Protein AF-A0A2R6GWF2-F1 (afdb_monomer_lite)

Secondary structure (DSSP, 8-state):
--SHHHHSSS---HHHHHHHHHHHHHHHHHHHHHHH-S--HHHHHHHHHHHHHHHHHH-

Radius of gyration: 12.73 Å; chains: 1; bounding box: 34×16×26 Å

Structure (mmCIF, N/CA/C/O backbone):
data_AF-A0A2R6GWF2-F1
#
_entry.id   AF-A0A2R6GWF2-F1
#
loop_
_atom_site.group_PDB
_atom_site.id
_atom_site.type_symbol
_atom_site.label_atom_id
_atom_site.label_alt_id
_atom_site.label_comp_id
_atom_site.label_asym_id
_atom_site.label_entity_id
_atom_site.label_seq_id
_atom_site.pdbx_PDB_ins_code
_atom_site.Cartn_x
_atom_site.Cartn_y
_atom_site.Cartn_z
_atom_site.occupancy
_atom_site.B_iso_or_equiv
_atom_site.auth_seq_id
_atom_site.auth_comp_id
_atom_site.auth_asym_id
_atom_site.auth_atom_id
_atom_site.pdbx_PDB_model_num
ATOM 1 N N . MET A 1 1 ? -20.042 -3.914 4.880 1.00 52.59 1 MET A N 1
ATOM 2 C CA . MET A 1 1 ? -18.989 -4.670 5.591 1.00 52.59 1 MET A CA 1
ATOM 3 C C . MET A 1 1 ? -17.816 -4.808 4.646 1.00 52.59 1 MET A C 1
ATOM 5 O O . MET A 1 1 ? -18.035 -5.254 3.522 1.00 52.59 1 MET A O 1
ATOM 9 N N . GLY A 1 2 ? -16.647 -4.318 5.047 1.00 64.31 2 GLY A N 1
ATOM 10 C CA . GLY A 1 2 ? -15.461 -4.300 4.200 1.00 64.31 2 GLY A CA 1
ATOM 11 C C . GLY A 1 2 ? -14.810 -5.673 4.056 1.00 64.31 2 GLY A C 1
ATOM 12 O O . GLY A 1 2 ? -15.178 -6.637 4.727 1.00 64.31 2 GLY A O 1
ATOM 13 N N . PHE A 1 3 ? -13.874 -5.790 3.124 1.00 70.38 3 PHE A N 1
ATOM 14 C CA . PHE A 1 3 ? -13.196 -7.049 2.822 1.00 70.38 3 PHE A CA 1
ATOM 15 C C . PHE A 1 3 ? -12.304 -7.524 3.981 1.00 70.38 3 PHE A C 1
ATOM 17 O O . PHE A 1 3 ? -12.274 -8.720 4.267 1.00 70.38 3 PHE A O 1
ATOM 24 N N . LEU A 1 4 ? -11.633 -6.613 4.695 1.00 66.69 4 LEU A N 1
ATOM 25 C CA . LEU A 1 4 ? -10.707 -6.986 5.773 1.00 66.69 4 LEU A CA 1
ATOM 26 C C . LEU A 1 4 ? -11.455 -7.481 7.011 1.00 66.69 4 LEU A C 1
ATOM 28 O O . LEU A 1 4 ? -10.992 -8.406 7.665 1.00 66.69 4 LEU A O 1
ATOM 32 N N . THR A 1 5 ? -12.655 -6.957 7.266 1.00 64.69 5 THR A N 1
ATOM 33 C CA . THR A 1 5 ? -13.550 -7.445 8.336 1.00 64.69 5 THR A CA 1
ATOM 34 C C . THR A 1 5 ? -14.082 -8.864 8.100 1.00 64.69 5 THR A C 1
ATOM 36 O O . THR A 1 5 ? -14.585 -9.485 9.029 1.00 64.69 5 THR A O 1
ATOM 39 N N . ARG A 1 6 ? -13.962 -9.413 6.881 1.00 70.50 6 ARG A N 1
ATOM 40 C CA . ARG A 1 6 ? -14.250 -10.836 6.610 1.00 70.50 6 ARG A CA 1
ATOM 41 C C . ARG A 1 6 ? -13.051 -11.751 6.852 1.00 70.50 6 ARG A C 1
ATOM 43 O O . ARG A 1 6 ? -13.241 -12.951 7.013 1.00 70.50 6 ARG A O 1
ATOM 50 N N . ILE A 1 7 ? -11.837 -11.203 6.825 1.00 74.44 7 ILE A N 1
ATOM 51 C CA . ILE A 1 7 ? -10.585 -11.956 6.977 1.00 74.44 7 ILE A CA 1
ATOM 52 C C . ILE A 1 7 ? -10.104 -11.919 8.426 1.00 74.44 7 ILE A C 1
ATOM 54 O O . ILE A 1 7 ? -9.613 -12.922 8.939 1.00 74.44 7 ILE A O 1
ATOM 58 N N . PHE A 1 8 ? -10.265 -10.780 9.093 1.00 70.69 8 PHE A N 1
ATOM 59 C CA . PHE A 1 8 ? -9.866 -10.587 10.477 1.00 70.69 8 PHE A CA 1
ATOM 60 C C . PHE A 1 8 ? -11.092 -10.619 11.399 1.00 70.69 8 PHE A C 1
ATOM 62 O O . PHE A 1 8 ? -12.035 -9.861 11.170 1.00 70.69 8 PHE A O 1
ATOM 69 N N . PRO A 1 9 ? -11.098 -11.453 12.457 1.00 73.25 9 PRO A N 1
ATOM 70 C CA . PRO A 1 9 ? -12.219 -11.572 13.391 1.00 73.25 9 PRO A CA 1
ATOM 71 C C . PRO A 1 9 ? -12.225 -10.445 14.443 1.00 73.25 9 PRO A C 1
ATOM 73 O O . PRO A 1 9 ? -12.518 -10.682 15.612 1.00 73.25 9 PRO A O 1
ATOM 76 N N . PHE A 1 10 ? -11.845 -9.227 14.058 1.00 75.00 10 PHE A N 1
ATOM 77 C CA . PHE A 1 10 ? -11.795 -8.060 14.937 1.00 75.00 10 PHE A CA 1
ATOM 78 C C . PHE A 1 10 ? -12.084 -6.773 14.158 1.00 75.00 10 PHE A C 1
ATOM 80 O O . PHE A 1 10 ? -11.813 -6.673 12.959 1.00 75.00 10 PHE A O 1
ATOM 87 N N . GLU A 1 11 ? -12.653 -5.780 14.842 1.00 76.00 11 GLU A N 1
ATOM 88 C CA . GLU A 1 11 ? -12.902 -4.465 14.255 1.00 76.00 11 GLU A CA 1
ATOM 89 C C . GLU A 1 11 ? -11.572 -3.749 14.004 1.00 76.00 11 GLU A C 1
ATOM 91 O O . GLU A 1 11 ? -10.854 -3.393 14.933 1.00 76.00 11 GLU A O 1
ATOM 96 N N . MET A 1 12 ? -11.235 -3.542 12.730 1.00 77.81 12 MET A N 1
ATOM 97 C CA . MET A 1 12 ? -10.066 -2.752 12.352 1.00 77.81 12 MET A CA 1
ATOM 98 C C . MET A 1 12 ? -10.390 -1.262 12.401 1.00 77.81 12 MET A C 1
ATOM 100 O O . MET A 1 12 ? -11.222 -0.777 11.619 1.00 77.81 12 MET A O 1
ATOM 104 N N . THR A 1 13 ? -9.675 -0.528 13.251 1.00 84.69 13 THR A N 1
ATOM 105 C CA . THR A 1 13 ? -9.729 0.936 13.282 1.00 84.69 13 THR A CA 1
ATOM 106 C C . THR A 1 13 ? -9.123 1.530 12.004 1.00 84.69 13 THR A C 1
ATOM 108 O O . THR A 1 13 ? -8.442 0.852 11.229 1.00 84.69 13 THR A O 1
ATOM 111 N N . ILE A 1 14 ? -9.348 2.825 11.754 1.00 81.69 14 ILE A N 1
ATOM 112 C CA . ILE A 1 14 ? -8.733 3.524 10.610 1.00 81.69 14 ILE A CA 1
ATOM 113 C C . ILE A 1 14 ? -7.199 3.436 10.671 1.00 81.69 14 ILE A C 1
ATOM 115 O O . ILE A 1 14 ? -6.562 3.226 9.639 1.00 81.69 14 ILE A O 1
ATOM 119 N N . GLY A 1 15 ? -6.615 3.529 11.870 1.00 81.94 15 GLY A N 1
ATOM 120 C CA . GLY A 1 15 ? -5.174 3.380 12.077 1.00 81.94 15 GLY A CA 1
ATOM 121 C C . GLY A 1 15 ? -4.663 2.001 11.660 1.00 81.94 15 GLY A C 1
ATOM 122 O O . GLY A 1 15 ? -3.687 1.913 10.915 1.00 81.94 15 GLY A O 1
ATOM 123 N N . ASP A 1 16 ? -5.372 0.937 12.042 1.00 83.31 16 ASP A N 1
ATOM 124 C CA . ASP A 1 16 ? -4.988 -0.442 11.705 1.00 83.31 16 ASP A CA 1
ATOM 125 C C . ASP A 1 16 ? -5.021 -0.686 10.195 1.00 83.31 16 ASP A C 1
ATOM 127 O O . ASP A 1 16 ? -4.149 -1.354 9.641 1.00 83.31 16 ASP A O 1
ATOM 131 N N . ARG A 1 17 ? -6.006 -0.105 9.500 1.00 82.00 17 ARG A N 1
ATOM 132 C CA . ARG A 1 17 ? -6.134 -0.205 8.036 1.00 82.00 17 ARG A CA 1
ATOM 133 C C . ARG A 1 17 ? -4.981 0.493 7.320 1.00 82.00 17 ARG A C 1
ATOM 135 O O . ARG A 1 17 ? -4.467 -0.041 6.340 1.00 82.00 17 ARG A O 1
ATOM 142 N N . ILE A 1 18 ? -4.563 1.662 7.810 1.00 82.69 18 ILE A N 1
ATOM 143 C CA . ILE A 1 18 ? -3.411 2.397 7.267 1.00 82.69 18 ILE A CA 1
ATOM 144 C C . ILE A 1 18 ? -2.121 1.613 7.521 1.00 82.69 18 ILE A C 1
ATOM 146 O O . ILE A 1 18 ? -1.330 1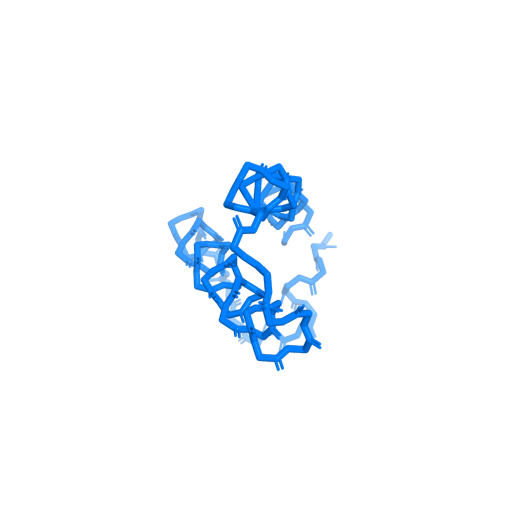.427 6.597 1.00 82.69 18 ILE A O 1
ATOM 150 N N . PHE A 1 19 ? -1.923 1.104 8.739 1.00 85.38 19 PHE A N 1
ATOM 151 C CA . PHE A 1 19 ? -0.757 0.283 9.065 1.00 85.38 19 PHE A CA 1
ATOM 152 C C . PHE A 1 19 ? -0.681 -0.960 8.169 1.00 85.38 19 PHE A C 1
ATOM 154 O O . PHE A 1 19 ? 0.359 -1.240 7.570 1.00 85.38 19 PHE A O 1
ATOM 161 N N . PHE A 1 20 ? -1.804 -1.661 8.008 1.00 85.56 20 PHE A N 1
ATOM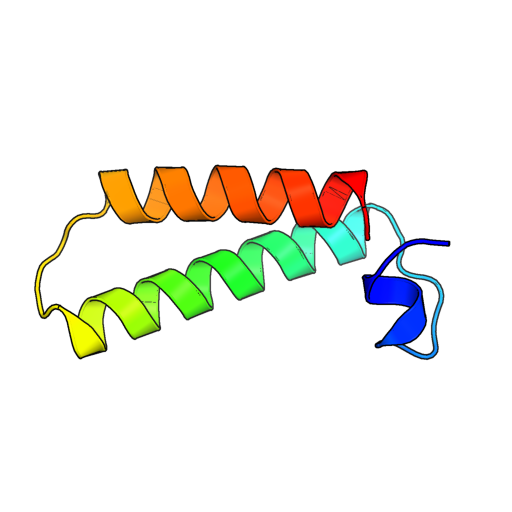 162 C CA . PHE A 1 20 ? -1.891 -2.836 7.149 1.00 85.56 20 PHE A CA 1
ATOM 163 C C . PHE A 1 20 ? -1.611 -2.499 5.679 1.00 85.56 20 PHE A C 1
ATOM 165 O O . PHE A 1 20 ? -0.870 -3.221 5.016 1.00 85.56 20 PHE A O 1
ATOM 172 N N . ALA A 1 21 ? -2.127 -1.374 5.176 1.00 83.94 21 ALA A N 1
ATOM 173 C CA . ALA A 1 21 ? -1.828 -0.892 3.828 1.00 83.94 21 ALA A CA 1
ATOM 174 C C . ALA A 1 21 ? -0.326 -0.678 3.598 1.00 83.94 21 ALA A C 1
ATOM 176 O O . ALA A 1 21 ? 0.211 -1.124 2.582 1.00 83.94 21 ALA A O 1
ATOM 177 N N . VAL A 1 22 ? 0.358 -0.034 4.547 1.00 85.00 22 VAL A N 1
ATOM 178 C CA . VAL A 1 22 ? 1.808 0.196 4.471 1.00 85.00 22 VAL A CA 1
ATOM 179 C C . VAL A 1 22 ? 2.568 -1.131 4.511 1.00 85.00 22 VAL A C 1
ATOM 181 O O . VAL A 1 22 ? 3.439 -1.358 3.670 1.00 85.00 22 VAL A O 1
ATOM 184 N N . ALA A 1 23 ? 2.210 -2.036 5.425 1.00 87.62 23 ALA A N 1
ATOM 185 C CA . ALA A 1 23 ? 2.842 -3.350 5.539 1.00 87.62 23 ALA A CA 1
ATOM 186 C C . ALA A 1 23 ? 2.696 -4.179 4.249 1.00 87.62 23 ALA A C 1
ATOM 188 O O . ALA A 1 23 ? 3.672 -4.760 3.767 1.00 87.62 23 ALA A O 1
ATOM 189 N N . VAL A 1 24 ? 1.503 -4.182 3.646 1.00 86.19 24 VAL A N 1
ATOM 190 C CA . VAL A 1 24 ? 1.244 -4.848 2.361 1.00 86.19 24 VAL A CA 1
ATOM 191 C C . VAL A 1 24 ? 2.039 -4.194 1.230 1.00 86.19 24 VAL A C 1
ATOM 193 O O . VAL A 1 24 ? 2.632 -4.905 0.422 1.00 86.19 24 VAL A O 1
ATOM 196 N N . GLY A 1 25 ? 2.112 -2.861 1.183 1.00 84.88 25 GLY A N 1
ATOM 197 C CA . GLY A 1 25 ? 2.912 -2.140 0.188 1.00 84.88 25 GLY A CA 1
ATOM 198 C C . GLY A 1 25 ? 4.397 -2.510 0.242 1.00 84.88 25 GLY A C 1
ATOM 199 O O . GLY A 1 25 ? 4.998 -2.802 -0.793 1.00 84.88 25 GLY A O 1
ATOM 200 N N . ILE A 1 26 ? 4.971 -2.584 1.448 1.00 85.38 26 ILE A N 1
ATOM 201 C CA . ILE A 1 26 ? 6.358 -3.027 1.658 1.00 85.38 26 ILE A CA 1
ATOM 202 C C . ILE A 1 26 ? 6.532 -4.480 1.201 1.00 85.38 26 ILE A C 1
ATOM 20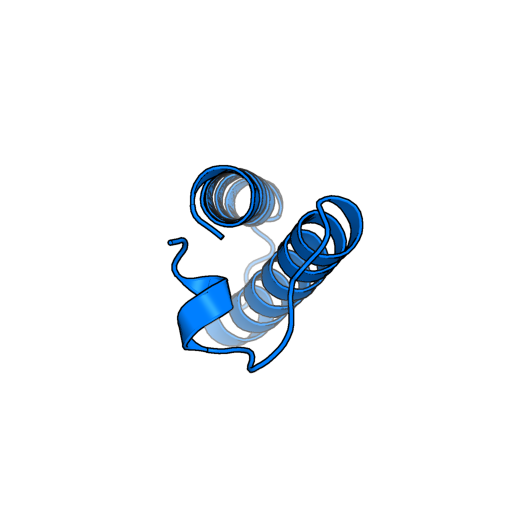4 O O . ILE A 1 26 ? 7.472 -4.781 0.467 1.00 85.38 26 ILE A O 1
ATOM 208 N N . ALA A 1 27 ? 5.620 -5.376 1.585 1.00 87.81 27 ALA A N 1
ATOM 209 C CA . ALA A 1 27 ? 5.686 -6.782 1.193 1.00 87.81 27 ALA A CA 1
ATOM 210 C C . ALA A 1 27 ? 5.641 -6.961 -0.335 1.00 87.81 27 ALA A C 1
ATOM 212 O O . ALA A 1 27 ? 6.444 -7.714 -0.888 1.00 87.81 27 ALA A O 1
ATOM 213 N N . ILE A 1 28 ? 4.756 -6.231 -1.024 1.00 85.00 28 ILE A N 1
ATOM 214 C CA . ILE A 1 28 ? 4.675 -6.227 -2.491 1.00 85.00 28 ILE A CA 1
ATOM 215 C C . ILE A 1 28 ? 5.985 -5.721 -3.096 1.00 85.00 28 ILE A C 1
ATOM 217 O O . ILE A 1 28 ? 6.490 -6.340 -4.028 1.00 85.00 28 ILE A O 1
ATOM 221 N N . HIS A 1 29 ? 6.559 -4.637 -2.568 1.00 82.69 29 HIS A N 1
ATOM 222 C CA . HIS A 1 29 ? 7.816 -4.092 -3.081 1.00 82.69 29 HIS A CA 1
ATOM 223 C C . HIS A 1 29 ? 8.988 -5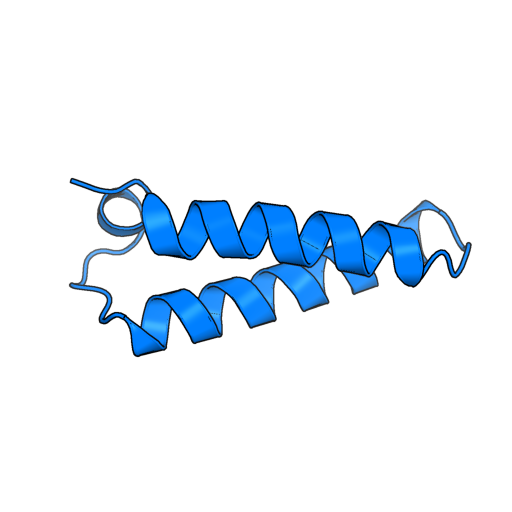.071 -2.911 1.00 82.69 29 HIS A C 1
ATOM 225 O O . HIS A 1 29 ? 9.749 -5.294 -3.850 1.00 82.69 29 HIS A O 1
ATOM 231 N N . LEU A 1 30 ? 9.101 -5.731 -1.757 1.00 85.56 30 LEU A N 1
ATOM 232 C CA . LEU A 1 30 ? 10.128 -6.753 -1.533 1.00 85.56 30 LEU A CA 1
ATOM 233 C C . LEU A 1 30 ? 9.948 -7.963 -2.461 1.00 85.56 30 LEU A C 1
ATOM 235 O O . LEU A 1 30 ? 10.925 -8.489 -3.000 1.00 85.56 30 LEU A O 1
ATOM 239 N N . LEU A 1 31 ? 8.703 -8.393 -2.683 1.00 84.69 31 LEU A N 1
ATOM 240 C CA . LEU A 1 31 ? 8.396 -9.478 -3.614 1.00 84.69 31 LEU A CA 1
ATOM 241 C C . LEU A 1 31 ? 8.711 -9.076 -5.063 1.00 84.69 31 LEU A C 1
ATOM 243 O O . LEU A 1 31 ? 9.260 -9.874 -5.819 1.00 84.69 31 LEU A O 1
ATOM 247 N N . TRP A 1 32 ? 8.436 -7.824 -5.425 1.00 81.75 32 TRP A N 1
ATOM 248 C CA . TRP A 1 32 ? 8.768 -7.245 -6.724 1.00 81.75 32 TRP A CA 1
ATOM 249 C C . TRP A 1 32 ? 10.275 -7.265 -6.983 1.00 81.75 32 TRP A C 1
ATOM 251 O O . TRP A 1 32 ? 10.704 -7.769 -8.021 1.00 81.75 32 TRP A O 1
ATOM 261 N N . LEU A 1 33 ? 11.084 -6.791 -6.027 1.00 83.31 33 LEU A N 1
ATOM 262 C CA . LEU A 1 33 ? 12.548 -6.835 -6.120 1.00 83.31 33 LEU A CA 1
ATOM 263 C C . LEU A 1 33 ? 13.055 -8.267 -6.317 1.00 83.31 33 LEU A C 1
ATOM 265 O O . LEU A 1 33 ? 13.970 -8.504 -7.105 1.00 83.31 33 LEU A O 1
ATOM 269 N N . ARG A 1 34 ? 12.427 -9.238 -5.646 1.00 84.06 34 ARG A N 1
ATOM 270 C CA . ARG A 1 34 ? 12.791 -10.649 -5.775 1.00 84.06 34 ARG A CA 1
ATOM 271 C C . ARG A 1 34 ? 12.424 -11.257 -7.129 1.00 84.06 34 ARG A C 1
ATOM 273 O O . ARG A 1 34 ? 13.187 -12.078 -7.625 1.00 84.06 34 ARG A O 1
ATOM 280 N N . VAL A 1 35 ? 11.276 -10.900 -7.705 1.00 83.38 35 VAL A N 1
ATOM 281 C CA . VAL A 1 35 ? 10.775 -11.508 -8.953 1.00 83.38 35 VAL A CA 1
ATOM 282 C C . VAL A 1 35 ? 11.348 -10.832 -10.194 1.00 83.38 35 VAL A C 1
ATOM 284 O O . VAL A 1 35 ? 11.731 -11.515 -11.138 1.00 83.38 35 VAL A O 1
ATOM 287 N N . LEU A 1 36 ? 11.395 -9.502 -10.208 1.00 79.38 36 LEU A N 1
ATOM 288 C CA . LEU A 1 36 ? 11.776 -8.733 -11.394 1.00 79.38 36 LEU A CA 1
ATOM 289 C C . LEU A 1 36 ? 13.251 -8.327 -11.3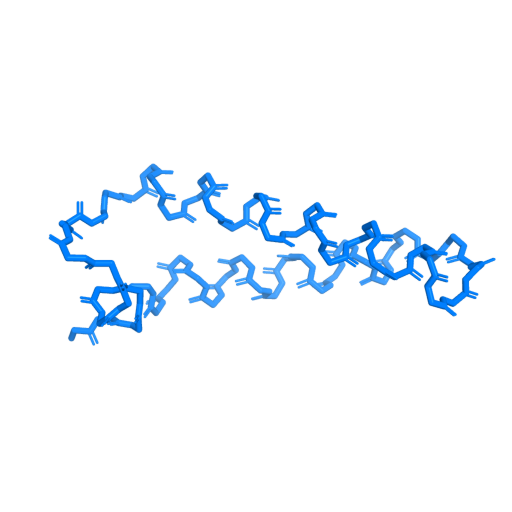88 1.00 79.38 36 LEU A C 1
ATOM 291 O O . LEU A 1 36 ? 13.744 -7.878 -12.419 1.00 79.38 36 LEU A O 1
ATOM 295 N N . SER A 1 37 ? 13.944 -8.465 -10.247 1.00 74.31 37 SER A N 1
ATOM 296 C CA . SER A 1 37 ? 15.360 -8.092 -10.069 1.00 74.31 37 SER A CA 1
ATOM 297 C C . SER A 1 37 ? 15.692 -6.688 -10.601 1.00 74.31 37 SER A C 1
ATOM 299 O O . SER A 1 37 ? 16.825 -6.402 -10.978 1.00 74.31 37 SER A O 1
ATOM 301 N N . SER A 1 38 ? 14.684 -5.816 -10.656 1.00 72.81 38 SER A N 1
ATOM 302 C CA . SER A 1 38 ? 14.735 -4.484 -11.240 1.00 72.81 38 SER A CA 1
ATOM 303 C C . SER A 1 38 ? 14.127 -3.513 -10.246 1.00 72.81 38 SER A C 1
ATOM 305 O O . SER A 1 38 ? 13.016 -3.722 -9.748 1.00 72.81 38 SER A O 1
ATOM 307 N N . ASP A 1 39 ? 14.878 -2.460 -9.943 1.00 68.44 39 ASP A N 1
ATOM 308 C CA . ASP A 1 39 ? 14.467 -1.452 -8.981 1.00 68.44 39 ASP A CA 1
ATOM 309 C C . ASP A 1 39 ? 13.595 -0.387 -9.661 1.00 68.44 39 ASP A C 1
ATOM 311 O O . ASP A 1 39 ? 14.023 0.716 -9.999 1.00 68.44 39 ASP A O 1
ATOM 315 N N . THR A 1 40 ? 12.338 -0.745 -9.925 1.00 79.12 40 THR A N 1
ATOM 316 C CA . THR A 1 40 ? 11.316 0.186 -10.422 1.00 79.12 40 THR A CA 1
ATOM 317 C C . THR A 1 40 ? 10.524 0.767 -9.256 1.00 79.12 40 THR A C 1
ATOM 319 O O . THR A 1 40 ? 9.318 0.535 -9.121 1.00 79.12 40 THR A O 1
ATOM 322 N N . ILE A 1 41 ? 11.204 1.532 -8.400 1.00 74.62 41 ILE A N 1
ATOM 323 C CA . ILE A 1 41 ? 10.626 2.093 -7.172 1.00 74.62 41 ILE A CA 1
ATOM 324 C C . ILE A 1 41 ? 9.389 2.971 -7.425 1.00 74.62 41 ILE A C 1
ATOM 326 O O . ILE A 1 41 ? 8.436 2.936 -6.651 1.00 74.62 41 ILE A O 1
ATOM 330 N N . LEU A 1 42 ? 9.341 3.688 -8.554 1.00 77.75 42 LEU A N 1
ATOM 331 C CA . LEU A 1 42 ? 8.187 4.508 -8.944 1.00 77.75 42 LEU A CA 1
ATOM 332 C C . LEU A 1 42 ? 6.944 3.662 -9.258 1.00 77.75 42 LEU A C 1
ATOM 334 O O . LEU A 1 42 ? 5.835 4.024 -8.867 1.00 77.75 42 LEU A O 1
ATOM 338 N N . ALA A 1 43 ? 7.121 2.518 -9.926 1.00 78.38 43 ALA A N 1
ATOM 339 C CA . ALA A 1 43 ? 6.025 1.595 -10.210 1.00 78.38 43 ALA A CA 1
ATOM 340 C C . ALA A 1 43 ? 5.528 0.926 -8.920 1.00 78.38 43 ALA A C 1
ATOM 342 O O . ALA A 1 43 ? 4.322 0.833 -8.695 1.00 78.38 43 ALA A O 1
ATOM 343 N N . ALA A 1 44 ? 6.449 0.537 -8.034 1.00 76.06 44 ALA A N 1
ATOM 344 C CA . ALA A 1 44 ? 6.106 -0.019 -6.729 1.00 76.06 44 ALA A CA 1
ATOM 345 C C . ALA A 1 44 ? 5.347 0.990 -5.851 1.00 76.06 44 ALA A C 1
ATOM 347 O O . ALA A 1 44 ? 4.364 0.622 -5.208 1.00 76.06 44 ALA A O 1
ATOM 348 N N . LEU A 1 45 ? 5.742 2.267 -5.876 1.00 79.56 45 LEU A N 1
ATOM 349 C CA . LEU A 1 45 ? 5.036 3.340 -5.178 1.00 79.56 45 LEU A CA 1
ATOM 350 C C . LEU A 1 45 ? 3.610 3.518 -5.717 1.00 79.56 45 LEU A C 1
ATOM 352 O O . LEU A 1 45 ? 2.668 3.603 -4.931 1.00 79.56 45 LEU A O 1
ATOM 356 N N . ALA A 1 46 ? 3.430 3.518 -7.041 1.00 83.25 46 ALA A N 1
ATOM 357 C CA . ALA A 1 46 ? 2.105 3.613 -7.654 1.00 83.25 46 ALA A CA 1
ATOM 358 C C . ALA A 1 46 ? 1.198 2.441 -7.237 1.00 83.25 46 ALA A C 1
ATOM 360 O O . ALA A 1 46 ? 0.048 2.655 -6.849 1.00 83.25 46 ALA A O 1
ATOM 361 N N . VAL A 1 47 ? 1.729 1.213 -7.239 1.00 82.69 47 VAL A N 1
ATOM 362 C CA . VAL A 1 47 ? 1.003 0.023 -6.769 1.00 82.69 47 VAL A CA 1
ATOM 363 C C . VAL A 1 47 ? 0.657 0.144 -5.284 1.00 82.69 47 VAL A C 1
ATOM 365 O O . VAL A 1 47 ? -0.488 -0.103 -4.909 1.00 82.69 47 VAL A O 1
ATOM 368 N N . ALA A 1 48 ? 1.596 0.581 -4.441 1.00 82.06 48 ALA A N 1
ATOM 369 C CA . ALA A 1 48 ? 1.366 0.752 -3.009 1.00 82.06 48 ALA A CA 1
ATOM 370 C C . ALA A 1 48 ? 0.276 1.796 -2.711 1.00 82.06 48 ALA A C 1
ATOM 372 O O . ALA A 1 48 ? -0.576 1.557 -1.856 1.00 82.06 48 ALA A O 1
ATOM 373 N N . VAL A 1 49 ? 0.246 2.916 -3.441 1.00 83.88 49 VAL A N 1
ATOM 374 C CA . VAL A 1 49 ? -0.795 3.948 -3.293 1.00 83.88 49 VAL A CA 1
ATOM 375 C C . VAL A 1 49 ? -2.169 3.407 -3.693 1.00 83.88 49 VAL A C 1
ATOM 377 O O . VAL A 1 49 ? -3.139 3.612 -2.964 1.00 83.88 49 VAL A O 1
ATOM 380 N N . VAL A 1 50 ? -2.265 2.679 -4.811 1.00 85.62 50 VAL A N 1
ATOM 381 C CA . VAL A 1 50 ? -3.534 2.083 -5.266 1.00 85.62 50 VAL A CA 1
ATOM 382 C C . VAL A 1 50 ? -4.030 1.032 -4.273 1.00 85.62 50 VAL A C 1
ATOM 384 O O . VAL A 1 50 ? -5.189 1.074 -3.859 1.00 85.62 50 VAL A O 1
ATOM 387 N N . VAL A 1 51 ? -3.153 0.123 -3.844 1.00 82.75 51 VAL A N 1
ATOM 388 C CA . VAL A 1 51 ? -3.483 -0.921 -2.865 1.00 82.75 51 VAL A CA 1
ATOM 389 C C . VAL A 1 51 ? -3.883 -0.298 -1.528 1.00 82.75 51 VAL A C 1
ATOM 391 O O . VAL A 1 51 ? -4.905 -0.679 -0.958 1.00 82.75 51 VAL A O 1
ATOM 394 N N . GLY A 1 52 ? -3.152 0.715 -1.062 1.00 81.00 52 GLY A N 1
ATOM 395 C CA . GLY A 1 52 ? -3.481 1.432 0.164 1.00 81.00 52 GLY A CA 1
ATOM 396 C C . GLY A 1 52 ? -4.826 2.151 0.091 1.00 81.00 52 GLY A C 1
ATOM 397 O O . GLY A 1 52 ? -5.629 2.035 1.014 1.00 81.00 52 GLY A O 1
ATOM 398 N N . ALA A 1 53 ? -5.133 2.812 -1.027 1.00 80.88 53 ALA A N 1
ATOM 399 C CA . ALA A 1 53 ? -6.430 3.453 -1.231 1.00 80.88 53 ALA A CA 1
ATOM 400 C C . ALA A 1 53 ? -7.588 2.439 -1.207 1.00 80.88 53 ALA A C 1
ATOM 402 O O . ALA A 1 53 ? -8.638 2.717 -0.622 1.00 80.88 53 ALA A O 1
ATOM 403 N N . VAL A 1 54 ? -7.398 1.252 -1.793 1.00 82.19 54 VAL A N 1
ATOM 404 C CA . VAL A 1 54 ? -8.392 0.167 -1.757 1.00 82.19 54 VAL A CA 1
ATOM 405 C C . VAL A 1 54 ? -8.573 -0.365 -0.333 1.00 82.19 54 VAL A C 1
ATOM 407 O O . VAL A 1 54 ? -9.709 -0.477 0.122 1.00 82.19 54 VAL A O 1
ATOM 410 N N . ILE A 1 55 ? -7.484 -0.625 0.394 1.00 79.94 55 ILE A N 1
ATOM 411 C CA . ILE A 1 55 ? -7.509 -1.123 1.782 1.00 79.94 55 ILE A CA 1
ATOM 412 C C . ILE A 1 55 ? -8.196 -0.121 2.716 1.00 79.94 55 ILE A C 1
ATOM 414 O O . ILE A 1 55 ? -9.044 -0.506 3.517 1.00 79.94 55 ILE A O 1
ATOM 418 N N . VAL A 1 56 ? -7.895 1.172 2.592 1.00 77.75 56 VAL A N 1
ATOM 419 C CA . VAL A 1 56 ? -8.508 2.207 3.437 1.00 77.75 56 VAL A CA 1
ATOM 420 C C . VAL A 1 56 ? -9.996 2.373 3.120 1.00 77.75 56 VAL A C 1
ATOM 422 O O . VAL A 1 56 ? -10.811 2.454 4.040 1.00 77.75 56 VAL A O 1
ATOM 425 N N . LYS A 1 57 ? -10.373 2.394 1.834 1.00 76.62 57 LYS A N 1
ATOM 426 C CA . LYS A 1 57 ? -11.757 2.658 1.407 1.00 76.62 57 LYS A CA 1
ATOM 427 C C . LYS A 1 57 ? -12.683 1.436 1.521 1.00 76.62 57 LYS A C 1
ATOM 429 O O . LYS A 1 57 ? -13.871 1.618 1.767 1.00 76.62 57 LYS A O 1
ATOM 434 N N . TRP A 1 58 ? -12.172 0.218 1.325 1.00 69.38 58 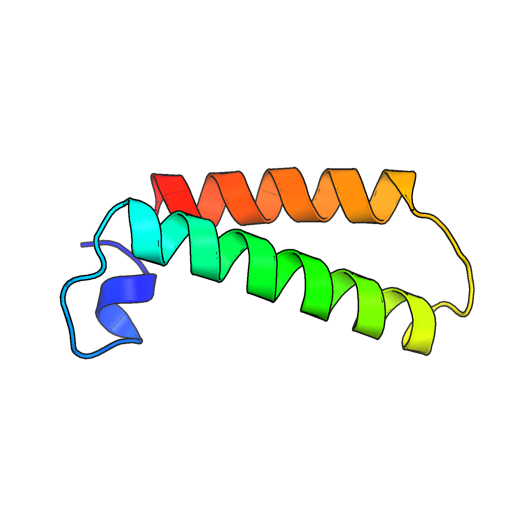TRP A N 1
ATOM 435 C CA . TRP A 1 58 ? -12.974 -1.017 1.243 1.00 69.38 58 TRP A CA 1
ATOM 436 C C . TRP A 1 58 ? -12.641 -2.050 2.328 1.00 69.38 58 TRP A C 1
ATOM 438 O O . TRP A 1 58 ? -13.264 -3.115 2.352 1.00 69.38 58 TRP A O 1
ATOM 448 N N . GLY A 1 59 ? -11.674 -1.764 3.205 1.00 60.34 59 GLY A N 1
ATOM 449 C CA . GLY A 1 59 ? -11.324 -2.601 4.356 1.00 60.34 59 GLY A CA 1
ATOM 450 C C . GLY A 1 59 ? -12.460 -2.814 5.339 1.00 60.34 59 GLY A C 1
ATOM 451 O O . GLY A 1 59 ? -13.327 -1.921 5.468 1.00 60.34 59 GLY A O 1
#

Sequence (59 aa):
MGFLTRIFPFEMTIGDRIFFAVAVGIAIHLLWLRVLSSDTILAALAVAVVVGAVIVKWG

pLDDT: mean 78.71, std 7.2, range [52.59, 87.81]

Foldseek 3Di:
DFPVVVVDVDDQDLVNLQVVLVVVLVVVQVVCCVPVVDCPVVVSVVVSVVSSVNSNPRD